Protein AF-A0A6S4IRN8-F1 (afdb_monomer)

Solvent-accessible surface area (backbone atoms only — not comparable to full-atom values): 5141 Å² total; per-residue (Å²): 96,66,61,45,65,75,46,42,31,75,73,71,53,61,82,70,82,42,74,37,75,48,86,60,84,84,72,39,63,67,44,58,32,72,58,37,48,80,73,75,40,64,38,80,77,36,58,28,81,92,43,22,28,40,96,53,86,72,25,24,22,50,49,54,31,46,57,71,51,28,79,40,80,47,51,85,40,75,66,58,45,51,54,68,74,71,110

Structure (mmCIF, N/CA/C/O backbone):
data_AF-A0A6S4IRN8-F1
#
_entry.id   AF-A0A6S4IRN8-F1
#
loop_
_atom_site.group_PDB
_atom_site.id
_atom_site.type_symbol
_atom_site.label_atom_id
_atom_site.label_alt_id
_atom_site.label_comp_id
_atom_site.label_asym_id
_atom_site.label_entity_id
_atom_site.label_seq_id
_atom_site.pdbx_PDB_ins_code
_atom_site.Cartn_x
_atom_site.Cartn_y
_atom_site.Cartn_z
_atom_site.occupancy
_atom_site.B_iso_or_equiv
_atom_site.auth_seq_id
_atom_site.auth_comp_id
_atom_site.auth_asym_id
_atom_site.auth_atom_id
_atom_site.pdbx_PDB_model_num
ATOM 1 N N . ALA A 1 1 ? 1.568 -6.481 -1.000 1.00 89.25 1 ALA A N 1
ATOM 2 C CA . ALA A 1 1 ? 0.170 -6.185 -1.376 1.00 89.25 1 ALA A CA 1
ATOM 3 C C . ALA A 1 1 ? -0.039 -6.167 -2.897 1.00 89.25 1 ALA A C 1
ATOM 5 O O . ALA A 1 1 ? -0.785 -7.025 -3.338 1.00 89.25 1 ALA A O 1
ATOM 6 N N . PRO A 1 2 ? 0.628 -5.325 -3.719 1.00 94.94 2 PRO A N 1
ATOM 7 C CA . PRO A 1 2 ? 0.397 -5.306 -5.177 1.00 94.94 2 PRO A CA 1
ATOM 8 C C . PRO A 1 2 ? 0.615 -6.671 -5.853 1.00 94.94 2 PRO A C 1
ATOM 10 O O . PRO A 1 2 ? -0.298 -7.205 -6.470 1.00 94.94 2 PRO A O 1
ATOM 13 N N . LEU A 1 3 ? 1.752 -7.326 -5.578 1.00 94.69 3 LEU A N 1
ATOM 14 C CA . LEU A 1 3 ? 2.062 -8.664 -6.109 1.00 94.69 3 LEU A CA 1
ATOM 15 C C . LEU A 1 3 ? 1.017 -9.738 -5.771 1.00 94.69 3 LEU A C 1
ATOM 17 O O . LEU A 1 3 ? 0.877 -10.708 -6.510 1.00 94.69 3 LEU A O 1
ATOM 21 N N . TYR A 1 4 ? 0.294 -9.596 -4.654 1.00 96.38 4 TYR A N 1
ATOM 22 C CA . TYR A 1 4 ? -0.780 -10.532 -4.328 1.00 96.38 4 TYR A CA 1
ATOM 23 C C . TYR A 1 4 ? -1.876 -10.491 -5.392 1.00 96.38 4 TYR A C 1
ATOM 25 O O . TYR A 1 4 ? -2.282 -11.540 -5.878 1.00 96.38 4 TYR A O 1
ATOM 33 N N . TRP A 1 5 ? -2.300 -9.293 -5.790 1.00 95.50 5 TRP A N 1
ATOM 34 C CA . TRP A 1 5 ? -3.350 -9.111 -6.786 1.00 95.50 5 TRP A CA 1
ATOM 35 C C . TRP A 1 5 ? -2.863 -9.376 -8.209 1.00 95.50 5 TRP A C 1
ATOM 37 O O . TRP A 1 5 ? -3.575 -10.013 -8.979 1.00 95.50 5 TRP A O 1
ATOM 47 N N . ASP A 1 6 ? -1.645 -8.945 -8.538 1.00 93.06 6 ASP A N 1
ATOM 48 C CA . ASP A 1 6 ? -1.130 -9.049 -9.907 1.00 93.06 6 ASP A CA 1
ATOM 49 C C . ASP A 1 6 ? -0.666 -10.475 -10.250 1.00 93.06 6 ASP A C 1
ATOM 51 O O . ASP A 1 6 ? -0.814 -10.929 -11.385 1.00 93.06 6 ASP A O 1
ATOM 55 N N . VAL A 1 7 ? -0.143 -11.212 -9.263 1.00 94.81 7 VAL A N 1
ATOM 56 C CA . VAL A 1 7 ? 0.463 -12.536 -9.474 1.00 94.81 7 VAL A CA 1
ATOM 57 C C . VAL A 1 7 ? -0.315 -13.623 -8.741 1.00 94.81 7 VAL A C 1
ATOM 59 O O . VAL A 1 7 ? -0.913 -14.495 -9.368 1.00 94.81 7 VAL A O 1
ATOM 62 N N . TYR A 1 8 ? -0.329 -13.595 -7.407 1.00 96.12 8 TYR A N 1
ATOM 63 C CA . TYR A 1 8 ? -0.759 -14.757 -6.620 1.00 96.12 8 TYR A CA 1
ATOM 64 C C . TYR A 1 8 ? -2.256 -15.063 -6.742 1.00 96.12 8 TYR A C 1
ATOM 66 O O . TYR A 1 8 ? -2.635 -16.229 -6.851 1.00 96.12 8 TYR A O 1
ATOM 74 N N . ALA A 1 9 ? -3.114 -14.044 -6.784 1.00 96.75 9 ALA A N 1
ATOM 75 C CA . ALA A 1 9 ? -4.548 -14.220 -6.984 1.00 96.75 9 ALA A CA 1
ATOM 76 C C . ALA A 1 9 ? -4.846 -14.930 -8.319 1.00 96.75 9 ALA A C 1
ATOM 78 O O . ALA A 1 9 ? -5.688 -15.829 -8.361 1.00 96.75 9 ALA A O 1
ATOM 79 N N . ASN A 1 10 ? -4.095 -14.597 -9.375 1.00 94.88 10 ASN A N 1
ATOM 80 C CA . ASN A 1 10 ? -4.219 -15.208 -10.702 1.00 94.88 10 ASN A CA 1
ATOM 81 C C . ASN A 1 10 ? -3.667 -16.643 -10.757 1.00 94.88 10 ASN A C 1
ATOM 83 O O . ASN A 1 10 ? -4.098 -17.434 -11.590 1.00 94.88 10 ASN A O 1
ATOM 87 N N . LEU A 1 11 ? -2.769 -17.009 -9.838 1.00 97.06 11 LEU A N 1
ATOM 88 C CA . LEU A 1 11 ? -2.230 -18.368 -9.691 1.00 97.06 11 LEU A CA 1
ATOM 89 C C . LEU A 1 11 ? -3.101 -19.288 -8.815 1.00 97.06 11 LEU A C 1
ATOM 91 O O . LEU A 1 11 ? -2.669 -20.378 -8.449 1.00 97.06 11 LEU A O 1
ATOM 95 N N . GLY A 1 12 ? -4.319 -18.867 -8.462 1.00 96.00 12 GLY A N 1
ATOM 96 C CA . GLY A 1 12 ? -5.260 -19.666 -7.669 1.00 96.00 12 GLY A CA 1
ATOM 97 C C . GLY A 1 12 ? -5.271 -19.353 -6.171 1.00 96.00 12 GLY A C 1
ATOM 98 O O . GLY A 1 12 ? -6.045 -19.959 -5.435 1.00 96.00 12 GLY A O 1
ATOM 99 N N . PHE A 1 13 ? -4.498 -18.367 -5.702 1.00 95.12 13 PHE A N 1
ATOM 100 C CA . PHE A 1 13 ? -4.501 -17.926 -4.297 1.00 95.12 13 PHE A CA 1
ATOM 101 C C . PHE A 1 13 ? -5.504 -16.789 -4.018 1.00 95.12 13 PHE A C 1
ATOM 103 O O . PHE A 1 13 ? -5.290 -15.965 -3.129 1.00 95.12 13 PHE A O 1
ATOM 110 N N . ASN A 1 14 ? -6.612 -16.711 -4.760 1.00 94.19 14 ASN A N 1
ATOM 111 C CA . ASN A 1 14 ? -7.586 -15.603 -4.706 1.00 94.19 14 ASN A CA 1
ATOM 112 C C . ASN A 1 14 ? -8.526 -15.601 -3.475 1.00 94.19 14 ASN A C 1
ATOM 114 O O . ASN A 1 14 ? -9.365 -14.705 -3.320 1.00 94.19 14 ASN A O 1
ATOM 118 N N . SER A 1 15 ? -8.398 -16.586 -2.584 1.00 96.25 15 SER A N 1
ATOM 119 C CA . SER A 1 15 ? -9.196 -16.682 -1.357 1.00 96.25 15 SER A CA 1
ATOM 120 C C . SER A 1 15 ? -8.645 -15.842 -0.203 1.00 96.25 15 SER A C 1
ATOM 122 O O . SER A 1 15 ? -9.410 -15.459 0.683 1.00 96.25 15 SER A O 1
ATOM 124 N N . ALA A 1 16 ? -7.348 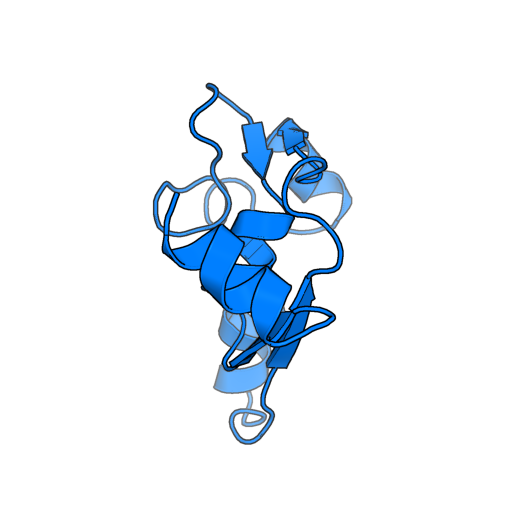-15.516 -0.207 1.00 95.38 16 ALA A N 1
ATOM 125 C CA . ALA A 1 16 ? -6.751 -14.692 0.838 1.00 95.38 16 ALA A CA 1
ATOM 126 C C . ALA A 1 16 ? -7.299 -13.252 0.815 1.00 95.38 16 ALA A C 1
ATOM 128 O O . ALA A 1 16 ? -7.827 -12.755 -0.184 1.00 95.38 16 ALA A O 1
ATOM 129 N N . ARG A 1 17 ? -7.217 -12.583 1.965 1.00 95.81 17 ARG A N 1
ATOM 130 C CA . ARG A 1 17 ? -7.622 -11.185 2.134 1.00 95.81 17 ARG A CA 1
ATOM 131 C C . ARG A 1 17 ? -6.509 -10.418 2.825 1.00 95.81 17 ARG A C 1
ATOM 133 O O . ARG A 1 17 ? -5.815 -10.962 3.679 1.00 95.81 17 ARG A O 1
ATOM 140 N N . ILE A 1 18 ? -6.355 -9.156 2.447 1.00 97.75 18 ILE A N 1
ATOM 141 C CA . ILE A 1 18 ? -5.352 -8.249 3.001 1.00 97.75 18 ILE A CA 1
ATOM 142 C C . ILE A 1 18 ? -6.063 -7.240 3.901 1.00 97.75 18 ILE A C 1
ATOM 144 O O . ILE A 1 18 ? -6.994 -6.561 3.464 1.00 97.75 18 ILE A O 1
ATOM 148 N N . CYS A 1 19 ? -5.612 -7.143 5.150 1.00 98.06 19 CYS A N 1
ATOM 149 C CA . CYS A 1 19 ? -6.039 -6.123 6.101 1.00 98.06 19 CYS A CA 1
ATOM 150 C C . CYS A 1 19 ? -4.857 -5.202 6.409 1.00 98.06 19 CYS A C 1
ATOM 152 O O . CYS A 1 19 ? -3.784 -5.684 6.772 1.00 98.06 19 CYS A O 1
ATOM 154 N N . PHE A 1 20 ? -5.060 -3.893 6.283 1.00 98.06 20 PHE A N 1
ATOM 155 C CA . PHE A 1 20 ? -4.077 -2.877 6.643 1.00 98.06 20 PHE A CA 1
ATOM 156 C C . PHE A 1 20 ? -4.575 -2.057 7.832 1.00 98.06 20 PHE A C 1
ATOM 158 O O . PHE A 1 20 ? -5.615 -1.412 7.742 1.00 98.06 20 PHE A O 1
ATOM 165 N N . THR A 1 21 ? -3.818 -2.062 8.929 1.00 97.19 21 THR A N 1
ATOM 166 C CA . THR A 1 21 ? -4.082 -1.208 10.093 1.00 97.19 21 THR A CA 1
ATOM 167 C C . THR A 1 21 ? -3.189 0.027 10.029 1.00 97.19 21 THR A C 1
ATOM 169 O O . THR A 1 21 ? -1.965 -0.088 10.097 1.00 97.19 21 THR A O 1
ATOM 172 N N . CYS A 1 22 ? -3.787 1.213 9.924 1.00 96.00 22 CYS A N 1
ATOM 173 C CA . CYS A 1 22 ? -3.068 2.482 9.923 1.00 96.00 22 CYS A CA 1
ATOM 174 C C . CYS A 1 22 ? -3.039 3.091 11.331 1.00 96.00 22 CYS A C 1
ATOM 176 O O . CYS A 1 22 ? -4.081 3.359 11.933 1.00 96.00 22 CYS A O 1
ATOM 178 N N . HIS A 1 23 ? -1.835 3.321 11.855 1.00 94.19 23 HIS A N 1
ATOM 179 C CA . HIS A 1 23 ? -1.634 3.935 13.171 1.00 94.19 23 HIS A CA 1
ATOM 180 C C . HIS A 1 23 ? -1.508 5.461 13.100 1.00 94.19 23 HIS A C 1
ATOM 182 O O . HIS A 1 23 ? -1.759 6.129 14.098 1.00 94.19 23 HIS A O 1
ATOM 188 N N . ASN A 1 24 ? -1.103 6.002 11.946 1.00 90.19 24 ASN A N 1
ATOM 189 C CA . ASN A 1 24 ? -0.951 7.434 11.720 1.00 90.19 24 ASN A CA 1
ATOM 190 C C . ASN A 1 24 ? -0.946 7.748 10.207 1.00 90.19 24 ASN A C 1
ATOM 192 O O . ASN A 1 24 ? -0.149 7.170 9.471 1.00 90.19 24 ASN A O 1
ATOM 196 N N . PHE A 1 25 ? -1.789 8.679 9.751 1.00 90.56 25 PHE A N 1
ATOM 197 C CA . PHE A 1 25 ? -1.838 9.164 8.363 1.00 90.56 25 PHE A CA 1
ATOM 198 C C . PHE A 1 25 ? -0.906 10.354 8.061 1.00 90.56 25 PHE A C 1
ATOM 200 O O . PHE A 1 25 ? -0.769 10.741 6.902 1.00 90.56 25 PHE A O 1
ATOM 207 N N . GLU A 1 26 ? -0.228 10.917 9.063 1.00 89.88 26 GLU A N 1
ATOM 208 C CA . GLU A 1 26 ? 0.760 11.988 8.875 1.00 89.88 26 GLU A CA 1
ATOM 209 C C . GLU A 1 26 ? 2.022 11.472 8.160 1.00 89.88 26 GLU A C 1
ATOM 211 O O . GLU A 1 26 ? 2.486 12.057 7.180 1.00 89.88 26 GLU A O 1
ATOM 216 N N . TYR A 1 27 ? 2.548 10.319 8.588 1.00 91.94 27 TYR A N 1
ATOM 217 C CA . TYR A 1 27 ? 3.761 9.718 8.025 1.00 91.94 27 TYR A CA 1
ATOM 218 C C . TYR A 1 27 ? 3.417 8.655 6.981 1.00 91.94 27 TYR A C 1
ATOM 220 O O . TYR A 1 27 ? 3.276 7.473 7.280 1.00 91.94 27 TYR A O 1
ATOM 228 N N . GLN A 1 28 ? 3.316 9.078 5.721 1.00 94.44 28 GLN A N 1
ATOM 229 C CA . GLN A 1 28 ? 2.763 8.239 4.647 1.00 94.44 28 GLN A CA 1
ATOM 230 C C . GLN A 1 28 ? 3.789 7.352 3.918 1.00 94.44 28 GLN A C 1
ATOM 232 O O . GLN A 1 28 ? 3.438 6.592 3.011 1.00 94.44 28 GLN A O 1
ATOM 237 N N . GLY A 1 29 ? 5.068 7.443 4.295 1.00 94.62 29 GLY A N 1
ATOM 238 C CA . GLY A 1 29 ? 6.142 6.664 3.674 1.00 94.62 29 GLY A CA 1
ATOM 239 C C . GLY A 1 29 ? 6.321 6.994 2.192 1.00 94.62 29 GLY A C 1
ATOM 240 O O . 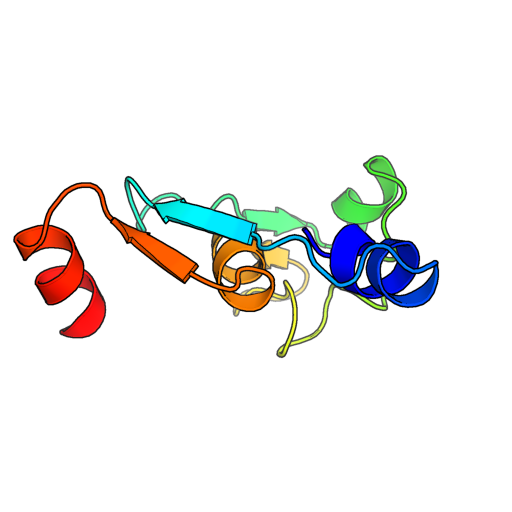GLY A 1 29 ? 6.341 6.092 1.354 1.00 94.62 29 GLY A O 1
ATOM 241 N N . THR A 1 30 ? 6.390 8.285 1.846 1.00 97.31 30 THR A N 1
ATOM 242 C CA . THR A 1 30 ? 6.621 8.681 0.452 1.00 97.31 30 THR A CA 1
ATOM 243 C C . THR A 1 30 ? 8.069 8.421 0.042 1.00 97.31 30 THR A C 1
ATOM 245 O O . THR A 1 30 ? 8.998 8.668 0.813 1.00 97.31 30 THR A O 1
ATOM 248 N N . ALA A 1 31 ? 8.279 7.989 -1.198 1.00 97.31 31 ALA A N 1
ATOM 249 C CA . ALA A 1 31 ? 9.603 7.721 -1.759 1.00 97.31 31 ALA A CA 1
ATOM 250 C C . ALA A 1 31 ? 9.644 8.075 -3.257 1.00 97.31 31 ALA A C 1
ATOM 252 O O . ALA A 1 31 ? 8.587 8.161 -3.884 1.00 97.31 31 ALA A O 1
ATOM 253 N N . PRO A 1 32 ? 10.824 8.311 -3.859 1.00 98.12 32 PRO A N 1
ATOM 254 C CA . PRO A 1 32 ? 10.968 8.354 -5.314 1.00 98.12 32 PRO A CA 1
ATOM 255 C C . PRO A 1 32 ? 10.362 7.112 -5.982 1.00 98.12 32 PRO A C 1
ATOM 257 O O . PRO A 1 32 ? 10.620 5.993 -5.553 1.00 98.12 32 PRO A O 1
ATOM 260 N N . ALA A 1 33 ? 9.598 7.289 -7.062 1.00 97.81 33 ALA A N 1
ATOM 261 C CA . ALA A 1 33 ? 8.925 6.171 -7.733 1.00 97.81 33 ALA A CA 1
ATOM 262 C C . ALA A 1 33 ? 9.898 5.090 -8.233 1.00 97.81 33 ALA A C 1
ATOM 264 O O . ALA A 1 33 ? 9.637 3.898 -8.087 1.00 97.81 33 ALA A O 1
ATOM 265 N N . ARG A 1 34 ? 11.068 5.509 -8.737 1.00 97.56 34 ARG A N 1
ATOM 266 C CA . ARG A 1 34 ? 12.145 4.608 -9.181 1.00 97.56 34 ARG A CA 1
ATOM 267 C C . ARG A 1 34 ? 12.598 3.624 -8.101 1.00 97.56 34 ARG A C 1
ATOM 269 O O . ARG A 1 34 ? 13.130 2.574 -8.441 1.00 97.56 34 ARG A O 1
ATOM 276 N N . ASP A 1 35 ? 12.407 3.955 -6.822 1.00 97.50 35 ASP A N 1
ATOM 277 C CA . ASP A 1 35 ? 12.911 3.123 -5.737 1.00 97.50 35 ASP A CA 1
ATOM 278 C C . ASP A 1 35 ? 12.120 1.809 -5.612 1.00 97.50 35 ASP A C 1
ATOM 280 O O . ASP A 1 35 ? 12.627 0.840 -5.054 1.00 97.50 35 ASP A O 1
ATOM 284 N N . LEU A 1 36 ? 10.927 1.728 -6.218 1.00 97.00 36 LEU A N 1
ATOM 285 C CA . LEU A 1 36 ? 10.180 0.477 -6.372 1.00 97.00 36 LEU A CA 1
ATOM 286 C C . LEU A 1 36 ? 10.988 -0.604 -7.111 1.00 97.00 36 LEU A C 1
ATOM 288 O O . LEU A 1 36 ? 10.870 -1.785 -6.775 1.00 97.00 36 LEU A O 1
ATOM 292 N N . ALA A 1 37 ? 11.856 -0.218 -8.054 1.00 97.19 37 ALA A N 1
ATOM 293 C CA . ALA A 1 37 ? 12.701 -1.159 -8.787 1.00 97.19 37 ALA A CA 1
ATOM 294 C C . ALA A 1 37 ? 13.683 -1.900 -7.864 1.00 97.19 37 ALA A C 1
ATOM 296 O O . ALA A 1 37 ? 13.969 -3.074 -8.096 1.00 97.19 37 ALA A O 1
ATOM 297 N N . TRP A 1 38 ? 14.145 -1.268 -6.775 1.00 96.38 38 TRP A N 1
ATOM 298 C CA . TRP A 1 38 ? 15.002 -1.926 -5.778 1.00 96.38 38 TRP A CA 1
ATOM 299 C C . TRP A 1 38 ? 14.284 -3.059 -5.040 1.00 96.38 38 TRP A C 1
ATOM 301 O O . TRP A 1 38 ? 14.929 -3.967 -4.524 1.00 96.38 38 TRP A O 1
ATOM 311 N N . CYS A 1 39 ? 12.951 -3.028 -5.010 1.00 93.50 39 CYS A N 1
ATOM 312 C CA . CYS A 1 39 ? 12.114 -4.086 -4.455 1.00 93.50 39 CYS A CA 1
ATOM 313 C C . CYS A 1 39 ?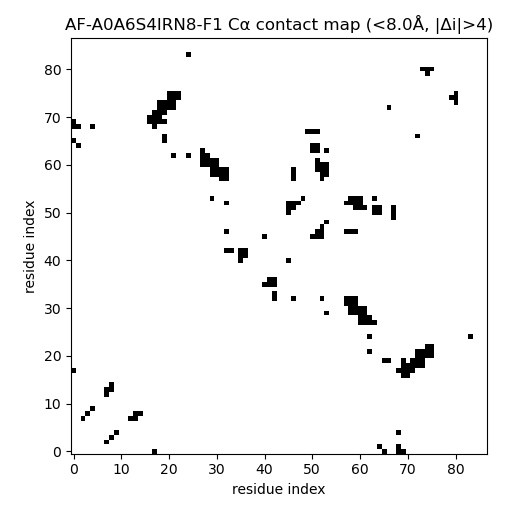 11.687 -5.126 -5.506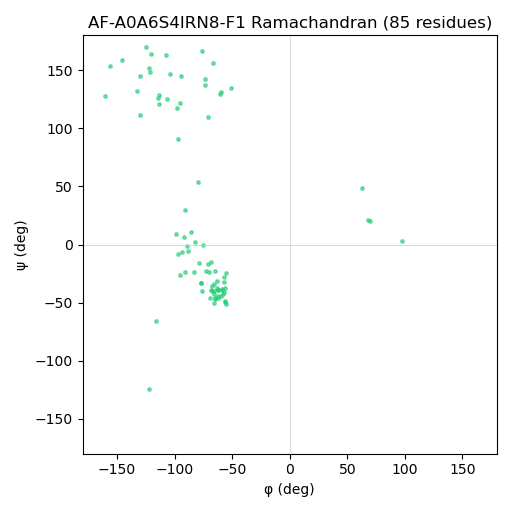 1.00 93.50 39 CYS A C 1
ATOM 315 O O . CYS A 1 39 ? 10.853 -5.978 -5.201 1.00 93.50 39 CYS A O 1
ATOM 317 N N . GLY A 1 40 ? 12.207 -5.050 -6.738 1.00 94.62 40 GLY A N 1
ATOM 318 C CA . GLY A 1 40 ? 11.790 -5.909 -7.849 1.00 94.62 40 GLY A CA 1
ATOM 319 C C . GLY A 1 40 ? 10.362 -5.636 -8.329 1.00 94.62 40 GLY A C 1
ATOM 320 O O . GLY A 1 40 ? 9.737 -6.512 -8.922 1.00 94.62 40 GLY A O 1
ATOM 321 N N . LEU A 1 41 ? 9.823 -4.451 -8.033 1.00 96.12 41 LEU A N 1
ATOM 322 C CA . LEU A 1 41 ? 8.480 -4.058 -8.436 1.00 96.12 41 LEU A CA 1
ATOM 323 C C . LEU A 1 41 ? 8.514 -3.276 -9.751 1.00 96.12 41 LEU A C 1
ATOM 325 O O . LEU A 1 41 ? 9.427 -2.487 -9.998 1.00 96.12 41 LEU A O 1
ATOM 329 N N . ASP A 1 42 ? 7.482 -3.468 -10.568 1.00 96.88 42 ASP A N 1
ATOM 330 C CA . ASP A 1 42 ? 7.302 -2.735 -11.818 1.00 96.88 42 ASP A CA 1
ATOM 331 C C . ASP A 1 42 ? 6.928 -1.272 -11.527 1.00 96.88 42 ASP A C 1
ATOM 333 O O . ASP A 1 42 ? 5.840 -0.964 -11.028 1.00 96.88 42 ASP A O 1
ATOM 337 N N . VAL A 1 43 ? 7.868 -0.369 -11.818 1.00 97.44 43 VAL A N 1
ATOM 338 C CA . VAL A 1 43 ? 7.726 1.070 -11.572 1.00 97.44 43 VAL A CA 1
ATOM 339 C C . VAL A 1 43 ? 6.608 1.661 -12.426 1.00 97.44 43 VAL A C 1
ATOM 341 O O . VAL A 1 43 ? 5.779 2.389 -11.892 1.00 97.44 43 VAL A O 1
ATOM 344 N N . GLU A 1 44 ? 6.553 1.355 -13.723 1.00 96.62 44 GLU A N 1
ATOM 345 C CA . GLU A 1 44 ? 5.560 1.939 -14.635 1.00 96.62 44 GLU A CA 1
ATOM 346 C C . GLU A 1 44 ? 4.149 1.453 -14.301 1.00 96.62 44 GLU A C 1
ATOM 348 O O . GLU A 1 44 ? 3.178 2.212 -14.370 1.00 96.62 44 GLU A O 1
ATOM 353 N N . HIS A 1 45 ? 4.035 0.195 -13.873 1.00 96.69 45 HIS A N 1
ATOM 354 C CA . HIS A 1 45 ? 2.769 -0.368 -13.433 1.00 96.69 45 HIS A CA 1
ATOM 355 C C . HIS A 1 45 ? 2.256 0.270 -12.132 1.00 96.69 45 HIS A C 1
ATOM 357 O O . HIS A 1 45 ? 1.050 0.497 -11.984 1.00 96.69 45 HIS A O 1
ATOM 363 N N . LEU A 1 46 ? 3.144 0.553 -11.172 1.00 97.50 46 LEU A N 1
ATOM 364 C CA . LEU A 1 46 ? 2.766 1.011 -9.831 1.00 97.50 46 LEU A CA 1
ATOM 365 C C . LEU A 1 46 ? 2.782 2.535 -9.648 1.00 97.50 46 LEU A C 1
ATOM 367 O O . LEU A 1 46 ? 2.016 3.039 -8.818 1.00 97.50 46 LEU A O 1
ATOM 371 N N . ASP A 1 47 ? 3.580 3.279 -10.417 1.00 97.31 47 ASP A N 1
ATOM 372 C CA . ASP A 1 47 ? 3.624 4.750 -10.424 1.0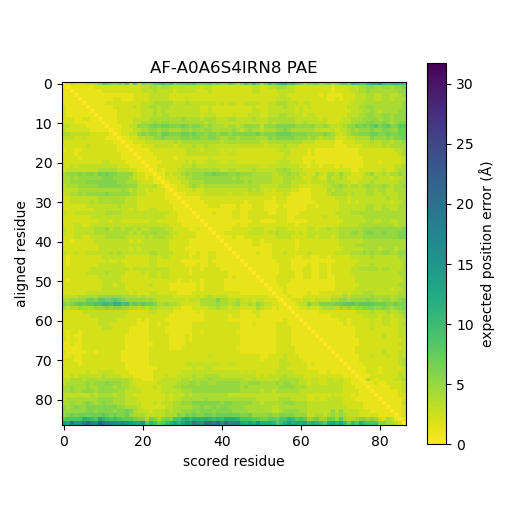0 97.31 47 ASP A CA 1
ATOM 373 C C . ASP A 1 47 ? 2.467 5.352 -11.241 1.00 97.31 47 ASP A C 1
ATOM 375 O O . ASP A 1 47 ? 2.619 6.151 -12.168 1.00 97.31 47 ASP A O 1
ATOM 379 N N . ARG A 1 48 ? 1.248 4.943 -10.884 1.00 97.19 48 ARG A N 1
ATOM 380 C CA . ARG A 1 48 ? 0.003 5.394 -11.506 1.00 97.19 48 ARG A CA 1
ATOM 381 C C . ARG A 1 48 ? -0.931 6.040 -10.480 1.00 97.19 48 ARG A C 1
ATOM 383 O O . ARG A 1 48 ? -0.917 5.641 -9.311 1.00 97.19 48 ARG A O 1
ATOM 390 N N . PRO A 1 49 ? -1.757 7.030 -10.883 1.00 96.50 49 PRO A N 1
ATOM 391 C CA . PRO A 1 49 ? -2.668 7.728 -9.972 1.00 96.50 49 PRO A CA 1
ATOM 392 C C . PRO A 1 49 ? -3.627 6.801 -9.217 1.00 96.50 49 PRO A C 1
ATOM 394 O O . PRO A 1 49 ? -3.891 7.037 -8.044 1.00 96.50 49 PRO A O 1
ATOM 397 N N . ASP A 1 50 ? -4.122 5.753 -9.872 1.00 96.38 50 ASP A N 1
ATOM 398 C CA . ASP A 1 50 ? -5.017 4.732 -9.313 1.00 96.38 50 ASP A CA 1
ATOM 399 C C . ASP A 1 50 ? -4.276 3.635 -8.528 1.00 96.38 50 ASP A C 1
ATOM 401 O O . ASP A 1 50 ? -4.889 2.687 -8.043 1.00 96.38 50 ASP A O 1
ATOM 405 N N . ARG A 1 51 ? -2.949 3.755 -8.406 1.00 97.38 51 ARG A N 1
ATOM 406 C CA . ARG A 1 51 ? -2.057 2.830 -7.704 1.00 97.38 51 ARG A CA 1
ATOM 407 C C . ARG A 1 51 ? -1.287 3.572 -6.607 1.00 97.38 51 ARG A C 1
ATOM 409 O O . ARG A 1 51 ? -1.896 4.178 -5.729 1.00 97.38 51 ARG A O 1
ATOM 416 N N . MET A 1 52 ? 0.046 3.522 -6.622 1.00 97.75 52 MET A N 1
ATOM 417 C CA . MET A 1 52 ? 0.882 4.039 -5.536 1.00 97.75 52 MET A CA 1
ATOM 418 C C . MET A 1 52 ? 1.341 5.484 -5.744 1.00 97.75 52 MET A C 1
ATOM 420 O O . MET A 1 52 ? 1.939 6.038 -4.826 1.00 97.75 52 MET A O 1
ATOM 424 N N . ARG A 1 53 ? 1.082 6.111 -6.901 1.00 98.06 53 ARG A N 1
ATOM 425 C CA . ARG A 1 53 ? 1.590 7.461 -7.193 1.00 98.06 53 ARG A CA 1
ATOM 426 C C . ARG A 1 53 ? 1.077 8.487 -6.188 1.00 98.06 53 ARG A C 1
ATOM 428 O O . ARG A 1 53 ? -0.129 8.580 -5.956 1.00 98.06 53 ARG A O 1
ATOM 435 N N . ASP A 1 54 ? 1.987 9.273 -5.633 1.00 97.56 54 ASP A N 1
ATOM 436 C CA . ASP A 1 54 ? 1.685 10.396 -4.752 1.00 97.56 54 ASP A CA 1
ATOM 437 C C . ASP A 1 54 ? 1.165 11.609 -5.549 1.00 97.56 54 ASP A C 1
ATOM 439 O O . ASP A 1 54 ? 1.277 11.678 -6.774 1.00 97.56 54 ASP A O 1
ATOM 443 N N . ASN A 1 55 ? 0.595 12.598 -4.863 1.00 94.88 55 ASN A N 1
ATOM 444 C CA . ASN A 1 55 ? 0.228 13.863 -5.506 1.00 94.88 55 ASN A CA 1
ATOM 445 C C . ASN A 1 55 ? 1.470 14.692 -5.886 1.00 94.88 55 ASN A C 1
ATOM 447 O O . ASN A 1 55 ? 1.427 15.503 -6.813 1.00 94.88 55 ASN A O 1
ATOM 451 N N . SER A 1 56 ? 2.594 14.455 -5.209 1.00 94.25 56 SER A N 1
ATOM 452 C CA . SER A 1 56 ? 3.900 15.010 -5.550 1.00 94.25 56 SER A CA 1
ATOM 453 C C . SER A 1 56 ? 4.474 14.332 -6.797 1.00 94.25 56 SER A C 1
ATOM 455 O O . SER A 1 56 ? 4.455 13.109 -6.936 1.00 94.25 56 SER A O 1
ATOM 457 N N . ARG A 1 57 ? 5.052 15.122 -7.708 1.00 90.94 57 ARG A N 1
ATOM 458 C CA . ARG A 1 57 ? 5.639 14.603 -8.953 1.00 90.94 57 ARG A CA 1
ATOM 459 C C . ARG A 1 57 ? 6.760 13.587 -8.690 1.00 90.94 57 ARG A C 1
ATOM 461 O O . ARG A 1 57 ? 7.691 13.872 -7.941 1.00 90.94 57 ARG A O 1
ATOM 468 N N . GLY A 1 58 ? 6.697 12.441 -9.376 1.00 95.12 58 GLY A N 1
ATOM 469 C CA . GLY A 1 58 ? 7.755 11.420 -9.390 1.00 95.12 58 GLY A CA 1
ATOM 470 C C . GLY A 1 58 ? 7.933 10.661 -8.073 1.00 95.12 58 GLY A C 1
ATOM 471 O O . GLY A 1 58 ? 9.012 10.118 -7.816 1.00 95.12 58 GLY A O 1
ATOM 472 N N . ARG A 1 59 ? 6.911 10.660 -7.212 1.00 98.19 59 ARG A N 1
ATOM 473 C CA . ARG A 1 59 ? 6.926 9.975 -5.920 1.00 98.19 59 ARG A CA 1
ATOM 474 C C . ARG A 1 59 ? 5.787 8.975 -5.822 1.00 98.19 59 ARG A C 1
ATOM 476 O O . ARG A 1 59 ? 4.716 9.180 -6.386 1.00 98.19 59 ARG A O 1
ATOM 483 N N . ILE A 1 60 ? 6.018 7.938 -5.032 1.00 98.06 60 ILE A N 1
ATOM 484 C CA . ILE A 1 60 ? 4.993 7.012 -4.568 1.00 98.06 60 ILE A CA 1
ATOM 485 C C . ILE A 1 60 ? 4.703 7.244 -3.094 1.00 98.06 60 ILE A C 1
ATOM 487 O O . ILE A 1 60 ? 5.485 7.874 -2.379 1.00 98.06 60 ILE A O 1
ATOM 491 N N . ASN A 1 61 ? 3.570 6.720 -2.652 1.00 98.00 61 ASN A N 1
ATOM 492 C CA . ASN A 1 61 ? 3.066 6.817 -1.299 1.00 98.00 61 ASN A CA 1
ATOM 493 C C . ASN A 1 61 ? 2.680 5.416 -0.814 1.00 98.00 61 ASN A C 1
ATOM 495 O O . ASN A 1 61 ? 1.746 4.793 -1.331 1.00 98.00 61 ASN A O 1
ATOM 499 N N . ALA A 1 62 ? 3.443 4.896 0.147 1.00 96.81 62 ALA A N 1
ATOM 500 C CA . ALA A 1 62 ? 3.264 3.535 0.632 1.00 96.81 62 ALA A CA 1
ATOM 501 C C . ALA A 1 62 ? 1.918 3.350 1.347 1.00 96.81 62 ALA A C 1
ATOM 503 O O . ALA A 1 62 ? 1.260 2.335 1.125 1.00 96.81 62 ALA A O 1
ATOM 504 N N . VAL A 1 63 ? 1.475 4.333 2.141 1.00 97.31 63 VAL A N 1
ATOM 505 C CA . VAL A 1 63 ? 0.175 4.279 2.835 1.00 97.31 63 VAL A CA 1
ATOM 506 C C . VAL A 1 63 ? -0.983 4.309 1.840 1.00 97.31 63 VAL A C 1
ATOM 508 O O . VAL A 1 63 ? -1.895 3.492 1.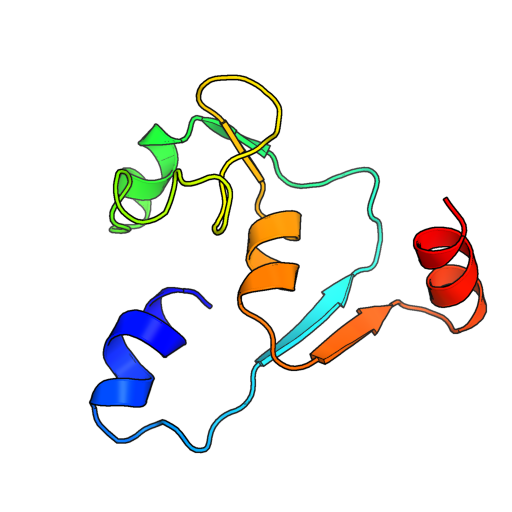953 1.00 97.31 63 VAL A O 1
ATOM 511 N N . LYS A 1 64 ? -0.922 5.152 0.803 1.00 97.25 64 LYS A N 1
ATOM 512 C CA . LYS A 1 64 ? -1.891 5.116 -0.303 1.00 97.25 64 LYS A CA 1
ATOM 513 C C . LYS A 1 64 ? -1.936 3.735 -0.951 1.00 97.25 64 LYS A C 1
ATOM 515 O O . LYS A 1 64 ? -3.015 3.179 -1.133 1.00 97.25 64 LYS A O 1
ATOM 520 N N . GLY A 1 65 ? -0.774 3.165 -1.271 1.00 97.56 65 GLY A N 1
ATOM 521 C CA . GLY A 1 65 ? -0.688 1.809 -1.809 1.00 97.56 65 GLY A CA 1
ATOM 522 C C . GLY A 1 65 ? -1.313 0.771 -0.873 1.00 97.56 65 GLY A C 1
ATOM 523 O O . GLY A 1 65 ? -2.057 -0.095 -1.324 1.00 97.56 65 GLY A O 1
ATOM 524 N N . ALA A 1 66 ? -1.068 0.875 0.433 1.00 97.69 66 ALA A N 1
ATOM 525 C CA . ALA A 1 66 ? -1.653 -0.017 1.425 1.00 97.69 66 ALA A CA 1
ATOM 526 C C . ALA A 1 66 ? -3.185 0.085 1.466 1.00 97.69 66 ALA A C 1
ATOM 528 O O . ALA A 1 66 ? -3.846 -0.946 1.544 1.00 97.69 66 ALA A O 1
ATOM 529 N N . VAL A 1 67 ? -3.750 1.288 1.334 1.00 97.00 67 VAL A N 1
ATOM 530 C CA . VAL A 1 67 ? -5.202 1.491 1.215 1.00 97.00 67 VAL A CA 1
ATOM 531 C C . VAL A 1 67 ? -5.744 0.884 -0.083 1.00 97.00 67 VAL A C 1
ATOM 533 O O . VAL A 1 67 ? -6.684 0.098 -0.037 1.00 97.00 67 VAL A O 1
ATOM 536 N N . VAL A 1 68 ? -5.128 1.186 -1.232 1.00 97.75 68 VAL A N 1
ATOM 537 C CA . VAL A 1 68 ? -5.582 0.718 -2.558 1.00 97.75 68 VAL A CA 1
ATOM 538 C C . VAL A 1 68 ? -5.555 -0.808 -2.684 1.00 97.75 68 VAL A C 1
ATOM 540 O O . VAL A 1 68 ? -6.445 -1.392 -3.297 1.00 97.75 68 VAL A O 1
ATOM 543 N N . TYR A 1 69 ? -4.538 -1.466 -2.124 1.00 97.94 69 TYR A N 1
ATOM 544 C CA . TYR A 1 69 ? -4.329 -2.908 -2.283 1.00 97.94 69 TYR A CA 1
ATOM 545 C C . TYR A 1 69 ? -4.837 -3.755 -1.104 1.00 97.94 69 TYR A C 1
ATOM 547 O O . TYR A 1 69 ? -4.557 -4.957 -1.069 1.00 97.94 69 TYR A O 1
ATOM 555 N N . SER A 1 70 ? -5.565 -3.177 -0.145 1.00 98.19 70 SER A N 1
ATOM 556 C CA . SER A 1 70 ? -6.158 -3.927 0.972 1.00 98.19 70 SER A CA 1
ATOM 557 C C . SER A 1 70 ? -7.656 -4.123 0.785 1.00 98.19 70 SER A C 1
ATOM 559 O O . SER A 1 70 ? -8.352 -3.265 0.257 1.00 98.19 70 SER A O 1
ATOM 561 N N . ASN A 1 71 ? -8.175 -5.258 1.253 1.00 97.69 71 ASN A N 1
ATOM 562 C CA . ASN A 1 71 ? -9.618 -5.499 1.296 1.00 97.69 71 ASN A CA 1
ATOM 563 C C . ASN A 1 71 ? -10.280 -4.751 2.450 1.00 97.69 71 ASN A C 1
ATO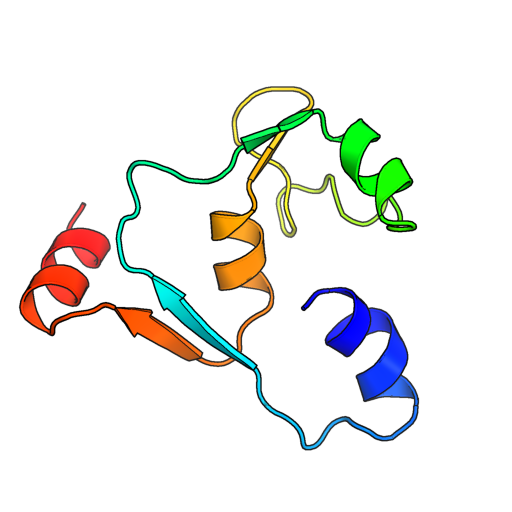M 565 O O . ASN A 1 71 ? -11.440 -4.366 2.350 1.00 97.69 71 ASN A O 1
ATOM 569 N N . ILE A 1 72 ? -9.555 -4.610 3.559 1.00 97.75 72 ILE A N 1
ATOM 570 C CA . ILE A 1 72 ? -10.025 -3.958 4.775 1.00 97.75 72 ILE A 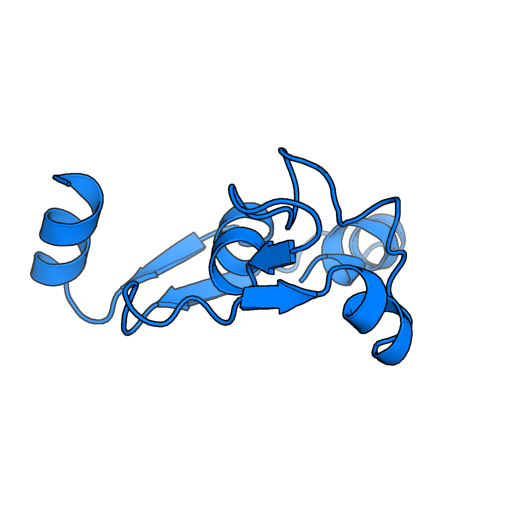CA 1
ATOM 571 C C . ILE A 1 72 ? -8.936 -2.993 5.226 1.00 97.75 72 ILE A C 1
ATOM 573 O O . ILE A 1 72 ? -7.762 -3.363 5.299 1.00 97.75 72 ILE A O 1
ATOM 577 N N . VAL A 1 73 ? -9.337 -1.767 5.544 1.00 97.12 73 VAL A N 1
ATOM 578 C CA . VAL A 1 73 ? -8.482 -0.781 6.198 1.00 97.12 73 VAL A CA 1
ATOM 579 C C . VAL A 1 73 ? -9.059 -0.514 7.576 1.00 97.12 73 VAL A C 1
ATOM 581 O O . VAL A 1 73 ? -10.242 -0.208 7.709 1.00 97.12 73 VAL A O 1
ATOM 584 N N . THR A 1 74 ? -8.232 -0.654 8.601 1.00 97.25 74 THR A N 1
ATOM 585 C CA . THR A 1 74 ? -8.591 -0.359 9.986 1.00 97.25 74 THR A CA 1
ATOM 586 C C . THR A 1 74 ? -7.677 0.722 10.540 1.00 97.25 74 THR A C 1
ATOM 588 O O . THR A 1 74 ? -6.617 1.032 9.991 1.00 97.25 74 THR A O 1
ATOM 591 N N . THR A 1 75 ? -8.095 1.307 11.651 1.00 96.44 75 THR A N 1
ATOM 592 C CA . THR A 1 75 ? -7.293 2.243 12.428 1.00 96.44 75 THR A CA 1
ATOM 593 C C . THR A 1 75 ? -7.203 1.760 13.871 1.00 96.44 75 THR A C 1
ATOM 595 O O . THR A 1 75 ? -7.892 0.824 14.278 1.00 96.44 75 THR A O 1
ATOM 598 N N . VAL A 1 76 ? -6.334 2.388 14.660 1.00 95.50 76 VAL A N 1
ATOM 599 C CA . VAL A 1 76 ? -6.098 2.001 16.062 1.00 95.50 76 VAL A CA 1
ATOM 600 C C . VAL A 1 76 ? -7.271 2.277 17.004 1.00 95.50 76 VAL A C 1
ATOM 602 O O . VAL A 1 76 ? -7.282 1.755 18.117 1.00 95.50 76 VAL A O 1
ATOM 605 N N . SER A 1 77 ? -8.249 3.091 16.598 1.00 95.81 77 SER A N 1
ATOM 606 C CA . SER A 1 77 ? -9.442 3.355 17.402 1.00 95.81 77 SER A CA 1
ATOM 607 C C . SER A 1 77 ? -10.632 3.805 16.545 1.00 95.81 77 SER A C 1
ATOM 609 O O . SER A 1 77 ? -10.436 4.416 15.490 1.00 95.81 77 SER A O 1
ATOM 611 N N . PRO A 1 78 ? -11.877 3.574 17.006 1.00 94.25 78 PRO A N 1
ATOM 612 C CA . PRO A 1 78 ? -13.070 4.077 16.326 1.00 94.25 78 PRO A CA 1
ATOM 613 C C . PRO A 1 78 ? -13.066 5.600 16.160 1.00 94.25 78 PRO A C 1
ATOM 615 O O . PRO A 1 78 ? -13.415 6.100 15.096 1.00 94.25 78 PRO A O 1
ATOM 618 N N . THR A 1 79 ? -12.621 6.341 17.180 1.00 95.69 79 THR A N 1
ATOM 619 C CA . THR A 1 79 ? -12.512 7.804 17.111 1.00 95.69 79 THR A CA 1
ATOM 620 C C . THR A 1 79 ? -11.523 8.234 16.033 1.00 95.69 79 THR A C 1
ATOM 622 O O . THR A 1 79 ? -11.854 9.090 15.220 1.00 95.69 79 THR A O 1
ATOM 625 N N . TYR A 1 80 ? -10.360 7.578 15.943 1.00 94.00 80 TYR A N 1
ATOM 626 C CA . TYR A 1 80 ? -9.372 7.901 14.914 1.00 94.00 80 TYR A CA 1
ATOM 627 C C . TYR A 1 80 ? -9.882 7.578 13.502 1.00 94.00 80 TYR A C 1
ATOM 629 O O . TYR A 1 80 ? -9.598 8.309 12.558 1.00 94.00 80 TYR A O 1
ATOM 637 N N . ALA A 1 81 ? -10.688 6.519 13.340 1.00 93.00 81 ALA A N 1
ATOM 638 C CA . ALA A 1 81 ? -11.362 6.253 12.066 1.00 93.00 81 ALA A CA 1
ATOM 639 C C . ALA A 1 81 ? -12.285 7.412 11.651 1.00 93.00 81 ALA A C 1
ATOM 641 O O . ALA A 1 81 ? -12.272 7.813 10.489 1.00 93.00 81 ALA A O 1
ATOM 642 N N . LEU A 1 82 ? -13.069 7.954 12.591 1.00 93.81 82 LEU A N 1
ATOM 643 C CA . LEU A 1 82 ? -13.968 9.080 12.326 1.00 93.81 82 LEU A CA 1
ATOM 644 C C . LEU A 1 82 ? -13.196 10.348 11.965 1.00 93.81 82 LEU A C 1
ATOM 646 O O . LEU A 1 82 ? -13.539 10.996 10.982 1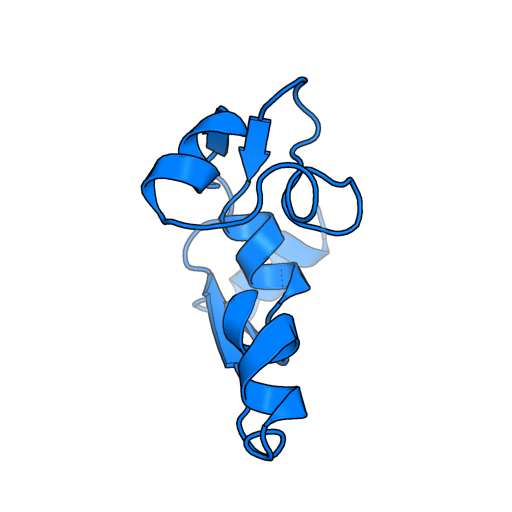.00 93.81 82 LEU A O 1
ATOM 650 N N . GLU A 1 83 ? -12.144 10.669 12.718 1.00 92.75 83 GLU A N 1
ATOM 651 C CA . GLU A 1 83 ? -11.292 11.832 12.454 1.00 92.75 83 GLU A CA 1
ATOM 652 C C . GLU A 1 83 ? -10.740 11.795 11.027 1.00 92.75 83 GLU A C 1
ATOM 654 O O . GLU A 1 83 ? -10.941 12.743 10.273 1.00 92.75 83 GLU A O 1
ATOM 659 N N . VAL A 1 84 ? -10.139 10.671 10.624 1.00 91.31 84 VAL A N 1
ATOM 660 C CA . VAL A 1 84 ? -9.544 10.491 9.289 1.00 91.31 84 VAL A CA 1
ATOM 661 C C . VAL A 1 84 ? -10.578 10.583 8.165 1.00 91.31 84 VAL A C 1
ATOM 663 O O . VAL A 1 84 ? -10.267 11.110 7.105 1.00 91.31 84 VAL A O 1
ATOM 666 N N . LEU A 1 85 ? -11.796 10.073 8.370 1.00 89.88 85 LEU A N 1
ATOM 667 C CA . LEU A 1 85 ? -12.864 10.120 7.360 1.00 89.88 85 LEU A CA 1
ATOM 668 C C . LEU A 1 85 ? -13.566 11.483 7.274 1.00 89.88 85 LEU A C 1
ATOM 670 O O . LEU A 1 85 ? -14.305 11.723 6.321 1.00 89.88 85 LEU A O 1
ATOM 674 N N . SER A 1 86 ? -13.390 12.333 8.285 1.00 89.12 86 SER A N 1
ATOM 675 C CA . SER A 1 86 ? -14.025 13.653 8.380 1.00 89.12 86 SER A CA 1
ATOM 676 C C . SER A 1 86 ? -13.143 14.816 7.917 1.00 89.12 86 SER A C 1
ATOM 678 O O . SER A 1 86 ? -13.639 15.941 7.838 1.00 89.12 86 SER A O 1
ATOM 680 N N . GLN A 1 87 ? -11.861 14.553 7.637 1.00 67.88 87 GLN A N 1
ATOM 681 C CA . GLN A 1 87 ? -10.924 15.506 7.031 1.00 67.88 87 GLN A CA 1
ATOM 682 C C . GLN A 1 87 ? -10.995 15.456 5.505 1.00 67.88 87 GLN A C 1
ATOM 684 O O . GLN A 1 87 ? -10.908 16.546 4.897 1.00 67.88 87 GLN A O 1
#

InterPro domains:
  IPR013534 Starch synthase, catalytic domain [PF08323] (5-86)

Organism: Hordeum vulgare subsp. spontaneum (NCBI:txid77009)

Foldseek 3Di:
DVCCVVPVCVVVNVPDFFEAEDADPVCQPKDQLVCVVVVVDDSVVACDPLHQNDPDPRIGTNNRNSVSRGPHYHYPDPVVVVVVVVD

pLDDT: mean 95.39, std 3.75, range [67.88, 98.19]

Radius of gyration: 14.01 Å; Cα contacts (8 Å, |Δi|>4): 109; chains: 1; bounding box: 29×35×32 Å

Sequence (87 aa):
APLYWDVYANLGFNSARICFTCHNFEYQGTAPARDLAWCGLDVEHLDRPDRMRDNSRGRINAVKGAVVYSNIVTTVSPTYALEVLSQ

Mean predicted aligned error: 2.84 Å

Nearest PDB structures (foldseek):
  6gne-assembly1_A  TM=8.973E-01  e=7.577E-09  Arabidopsis thaliana
  3vuf-assembly1_A  TM=7.616E-01  e=5.687E-03  Oryza sativa Japonica Group
  6gnf-assembly3_C  TM=7.336E-01  e=6.085E-03  Cyanobacterium sp. CLg1

Secondary structure (DSSP, 8-state):
-HHIIIIIIIIIITT---EEEES-SS---EEEGGGGGGGT--HHHHSSTTTTB-SSTTEEEHHHHHHHT-SEEEESSHHHHHHHHH-